Protein AF-K1ZVS8-F1 (afdb_monomer)

Sequence (106 aa):
MKNLKYSNPIPPKAYRCGKCKVTGVKLWRYYLWTDFLCAKCAAKLINIPVTDINADGELKMEHGQMTNAIGFYVPAVPYEECVEDYCWASPPDAGEKWWKALPTTK

pLDDT: mean 82.76, std 15.0, range [43.16, 97.12]

Solvent-accessible surface area (backbone atoms only — not comparable to full-atom values): 6297 Å² total; per-residue (Å²): 133,84,67,58,51,66,89,48,90,69,67,57,92,79,56,35,17,70,81,84,59,54,60,76,42,32,37,27,18,41,81,90,49,79,58,28,26,31,44,66,59,48,25,59,73,73,75,45,66,52,82,56,43,40,69,73,46,30,31,73,44,100,88,68,49,75,36,57,52,61,83,69,24,34,69,55,39,74,44,50,87,53,91,57,92,74,51,68,64,89,58,56,72,59,32,50,53,42,46,44,71,29,41,37,66,133

Radius of gyration: 13.06 Å; Cα contacts (8 Å, |Δi|>4): 179; chains: 1; bounding box: 25×42×30 Å

Secondary structure (DSSP, 8-state):
-PPP-TT--SPPTT-B-TTT--BSS-EEEETTS--EEEHHHHHHHTT--GGGS-TTS-EE-TTS-EES-BTTEEE----TT--STT--SS--HHHHHHHHHS-S--

Mean predicted aligned error: 6.4 Å

Structure (mmCIF, N/CA/C/O backbone):
data_AF-K1ZVS8-F1
#
_entry.id   AF-K1ZVS8-F1
#
loop_
_atom_site.group_PDB
_atom_site.id
_atom_site.type_symbol
_atom_site.label_atom_id
_atom_site.label_alt_id
_atom_site.label_comp_id
_atom_site.label_asym_id
_atom_site.label_entity_id
_atom_site.label_seq_id
_atom_site.pdbx_PDB_ins_code
_atom_site.Cartn_x
_atom_site.Cartn_y
_atom_site.Cartn_z
_atom_site.occupancy
_atom_site.B_iso_or_equiv
_atom_site.auth_seq_id
_atom_site.auth_comp_id
_atom_site.auth_asym_id
_atom_site.auth_atom_id
_atom_site.pdbx_PDB_model_num
ATOM 1 N N . MET A 1 1 ? 3.236 -23.260 -6.941 1.00 43.16 1 MET A N 1
ATOM 2 C CA . MET A 1 1 ? 2.435 -22.023 -6.783 1.00 43.16 1 MET A CA 1
ATOM 3 C C . MET A 1 1 ? 2.298 -21.372 -8.155 1.00 43.16 1 MET A C 1
ATOM 5 O O . MET A 1 1 ? 3.217 -21.515 -8.944 1.00 43.16 1 MET A O 1
ATOM 9 N N . LYS A 1 2 ? 1.142 -20.784 -8.503 1.00 45.72 2 LYS A N 1
ATOM 10 C CA . LYS A 1 2 ? 0.937 -20.168 -9.829 1.00 45.72 2 LYS A CA 1
ATOM 11 C C . L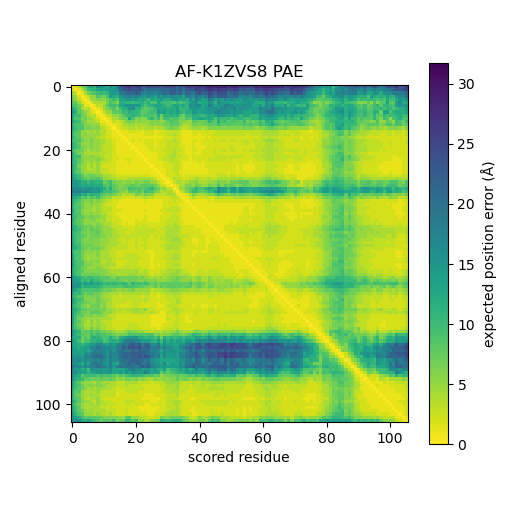YS A 1 2 ? 1.567 -18.775 -9.842 1.00 45.72 2 LYS A C 1
ATOM 13 O O . LYS A 1 2 ? 1.214 -17.972 -8.983 1.00 45.72 2 LYS A O 1
ATOM 18 N N . ASN A 1 3 ? 2.442 -18.524 -10.815 1.00 51.97 3 ASN A N 1
ATOM 19 C CA . ASN A 1 3 ? 3.037 -17.216 -11.092 1.00 51.97 3 ASN A CA 1
ATOM 20 C C . ASN A 1 3 ? 1.935 -16.153 -11.149 1.00 51.97 3 ASN A C 1
ATOM 22 O O . ASN A 1 3 ? 0.908 -16.351 -11.815 1.00 51.97 3 ASN A O 1
ATOM 26 N N . LEU A 1 4 ? 2.128 -15.049 -10.430 1.00 59.94 4 LEU A N 1
ATOM 27 C CA . LEU A 1 4 ? 1.299 -13.871 -10.633 1.00 59.94 4 LEU A CA 1
ATOM 28 C C . LEU A 1 4 ? 1.525 -13.404 -12.075 1.00 59.94 4 LEU A C 1
ATOM 30 O O . LEU A 1 4 ? 2.655 -13.400 -12.544 1.00 59.94 4 LEU A O 1
ATOM 34 N N . LYS A 1 5 ? 0.453 -13.036 -12.773 1.00 65.38 5 LYS A N 1
ATOM 35 C CA . LYS A 1 5 ? 0.551 -12.232 -13.991 1.00 65.38 5 LYS A CA 1
ATOM 36 C C . LYS A 1 5 ? -0.025 -10.868 -13.655 1.00 65.38 5 LYS A C 1
ATOM 38 O O . LYS A 1 5 ? -1.180 -10.817 -13.238 1.00 65.38 5 LYS A O 1
ATOM 43 N N . TYR A 1 6 ? 0.715 -9.786 -13.849 1.00 68.44 6 TYR A N 1
ATOM 44 C CA . TYR A 1 6 ? 0.249 -8.411 -13.659 1.00 68.44 6 TYR A CA 1
ATOM 45 C C . TYR A 1 6 ? -0.943 -8.079 -14.562 1.00 68.44 6 TYR A C 1
ATOM 47 O O . TYR A 1 6 ? -1.742 -7.206 -14.239 1.00 68.44 6 TYR A O 1
ATOM 55 N N . SER A 1 7 ? -1.124 -8.829 -15.656 1.00 66.56 7 SER A N 1
ATOM 56 C CA . SER A 1 7 ? -2.325 -8.777 -16.493 1.00 66.56 7 SER A CA 1
ATOM 57 C C . SER A 1 7 ? -3.592 -9.296 -15.794 1.00 66.56 7 SER A C 1
ATOM 59 O O . SER A 1 7 ? -4.689 -9.121 -16.316 1.00 66.56 7 SER A O 1
ATOM 61 N N . ASN A 1 8 ? -3.465 -9.985 -14.656 1.00 67.44 8 ASN A N 1
ATOM 62 C CA . ASN A 1 8 ? -4.586 -10.440 -13.847 1.00 67.44 8 ASN A CA 1
ATOM 63 C C . ASN A 1 8 ? -4.870 -9.408 -12.740 1.00 67.44 8 ASN A C 1
ATOM 65 O O . ASN A 1 8 ? -4.049 -9.240 -11.833 1.00 67.44 8 ASN A O 1
ATOM 69 N N . PRO A 1 9 ? -6.041 -8.748 -12.749 1.00 63.16 9 PRO A N 1
ATOM 70 C CA . PRO A 1 9 ? -6.379 -7.755 -11.733 1.00 63.16 9 PRO A CA 1
ATOM 71 C C . PRO A 1 9 ? -6.646 -8.382 -10.358 1.00 63.16 9 PRO A C 1
ATOM 73 O O . PRO A 1 9 ? -6.781 -7.661 -9.374 1.00 63.16 9 PRO A O 1
ATOM 76 N N . ILE A 1 10 ? -6.747 -9.714 -10.269 1.00 68.50 10 ILE A N 1
ATOM 77 C CA . ILE A 1 10 ? -7.036 -10.423 -9.024 1.00 68.50 10 ILE A CA 1
ATOM 78 C C . ILE A 1 10 ? -5.726 -10.690 -8.271 1.00 68.50 10 ILE A C 1
ATOM 80 O O . ILE A 1 10 ? -4.900 -11.475 -8.751 1.00 68.50 10 ILE A O 1
ATOM 84 N N . PRO A 1 11 ? -5.535 -10.113 -7.069 1.00 69.00 11 PRO A N 1
ATOM 85 C CA . PRO A 1 11 ? -4.360 -10.400 -6.264 1.00 69.00 11 PRO A CA 1
ATOM 86 C C . PRO A 1 11 ? -4.298 -11.871 -5.827 1.00 69.00 11 PRO A C 1
ATOM 88 O O . PRO A 1 11 ? -5.340 -12.522 -5.689 1.00 69.00 11 PRO A O 1
ATOM 91 N N . PRO A 1 12 ? -3.101 -12.408 -5.529 1.00 72.69 12 PRO A N 1
ATOM 92 C CA . PRO A 1 12 ? -2.960 -13.741 -4.959 1.00 72.69 12 PRO A CA 1
ATOM 93 C C . PRO A 1 12 ? -3.801 -13.882 -3.692 1.00 72.69 12 PRO A C 1
ATOM 95 O O . PRO A 1 12 ? -3.939 -12.939 -2.920 1.00 72.69 12 PRO A O 1
ATOM 98 N N . LYS A 1 13 ? -4.278 -15.092 -3.385 1.00 73.06 13 LYS A N 1
ATOM 99 C CA . LYS A 1 13 ? -5.031 -15.363 -2.141 1.00 73.06 13 LYS A CA 1
ATOM 100 C C . LYS A 1 13 ? -4.246 -14.991 -0.863 1.00 73.06 13 LYS A C 1
ATOM 102 O O . LYS A 1 13 ? -4.833 -14.745 0.193 1.00 73.06 13 LYS A O 1
ATOM 107 N N . ALA A 1 14 ? -2.916 -14.963 -0.949 1.00 79.56 14 ALA A N 1
ATOM 108 C CA . ALA A 1 14 ? -2.025 -14.525 0.123 1.00 79.56 14 ALA A CA 1
ATOM 109 C C . ALA A 1 14 ? -1.960 -12.994 0.292 1.00 79.56 14 ALA A C 1
ATOM 111 O O . ALA A 1 14 ? -1.621 -12.524 1.372 1.00 79.56 14 ALA A O 1
ATOM 112 N N . TYR A 1 15 ? -2.348 -12.224 -0.728 1.00 86.12 15 TYR A N 1
ATOM 113 C CA . TYR A 1 15 ? -2.351 -10.764 -0.734 1.00 86.12 15 TYR A CA 1
ATOM 114 C C . TYR A 1 15 ? -3.549 -10.217 0.049 1.00 86.12 15 TYR A C 1
ATOM 116 O O . TYR A 1 15 ? -4.594 -9.842 -0.493 1.00 86.12 15 TYR A O 1
ATOM 124 N N . ARG A 1 16 ? -3.412 -10.250 1.374 1.00 90.12 16 ARG A N 1
ATOM 125 C CA . ARG A 1 16 ? -4.430 -9.825 2.335 1.00 90.12 16 ARG A CA 1
ATOM 126 C C . ARG A 1 16 ? -3.791 -9.071 3.487 1.00 90.12 16 ARG A C 1
ATOM 128 O O . ARG A 1 16 ? -2.690 -9.408 3.909 1.00 90.12 16 ARG A O 1
ATOM 135 N N . CYS A 1 17 ? -4.513 -8.115 4.058 1.00 93.12 17 CYS A N 1
ATOM 136 C CA . CYS A 1 17 ? -4.072 -7.440 5.274 1.00 93.12 17 CYS A CA 1
ATOM 137 C C . CYS A 1 17 ? -3.920 -8.454 6.424 1.00 93.12 17 CYS A C 1
ATOM 139 O O . CYS A 1 17 ? -4.877 -9.134 6.789 1.00 93.12 17 CYS A O 1
ATOM 141 N N . GLY A 1 18 ? -2.748 -8.533 7.045 1.00 91.69 18 GLY A N 1
ATOM 142 C CA . GLY A 1 18 ? -2.462 -9.380 8.200 1.00 91.69 18 GLY A CA 1
ATOM 143 C C . GLY A 1 18 ? -3.340 -9.055 9.410 1.00 91.69 18 GLY A C 1
ATOM 144 O O . GLY A 1 18 ? -3.678 -9.960 10.172 1.00 91.69 18 GLY A O 1
ATOM 145 N N . LYS A 1 19 ? -3.807 -7.806 9.533 1.00 94.06 19 LYS A N 1
ATOM 146 C CA . LYS A 1 19 ? -4.612 -7.332 10.669 1.00 94.06 19 LYS A CA 1
ATOM 147 C C . LYS A 1 19 ? -6.119 -7.510 10.468 1.00 94.06 19 LYS A C 1
ATOM 149 O O . LYS A 1 19 ? -6.743 -8.259 11.207 1.00 94.06 19 LYS A O 1
ATOM 154 N N . CYS A 1 20 ? -6.708 -6.859 9.462 1.00 94.94 20 CYS A N 1
ATOM 155 C CA . CYS A 1 20 ? -8.160 -6.902 9.220 1.00 94.94 20 CYS A CA 1
ATOM 156 C C . CYS A 1 20 ? -8.596 -7.896 8.133 1.00 94.94 20 CYS A C 1
ATOM 158 O O . CYS A 1 20 ? 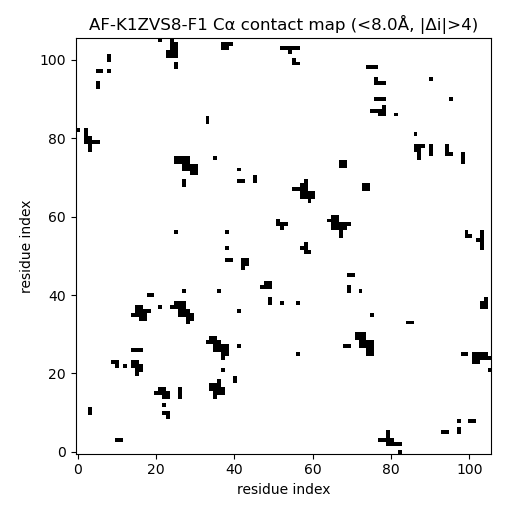-9.779 -7.974 7.817 1.00 94.94 20 CYS A O 1
ATOM 160 N N . LYS A 1 21 ? -7.652 -8.637 7.537 1.00 93.25 21 LYS A N 1
ATOM 161 C CA . LYS A 1 21 ? -7.891 -9.678 6.520 1.00 93.25 21 LYS A CA 1
ATOM 162 C C . LYS A 1 21 ? -8.525 -9.199 5.207 1.00 93.25 21 LYS A C 1
ATOM 164 O O . LYS A 1 21 ? -8.826 -10.035 4.361 1.00 93.25 21 LYS A O 1
ATOM 169 N N . VAL A 1 22 ? -8.668 -7.886 4.988 1.00 94.31 22 VAL A N 1
ATOM 170 C CA . VAL A 1 22 ? -9.162 -7.337 3.714 1.00 94.31 22 VAL A CA 1
ATOM 171 C C . VAL A 1 22 ? -8.262 -7.750 2.545 1.00 94.31 22 VAL A C 1
ATOM 173 O O . VAL A 1 22 ? -7.038 -7.790 2.673 1.00 94.31 22 VAL A O 1
ATOM 176 N N . THR A 1 23 ? -8.889 -8.047 1.412 1.00 92.25 23 THR A N 1
ATOM 177 C CA . THR A 1 23 ? -8.264 -8.429 0.139 1.00 92.25 23 THR A CA 1
ATOM 178 C C . THR A 1 23 ? -8.718 -7.493 -0.978 1.00 92.25 23 THR A C 1
ATOM 180 O O . THR A 1 23 ? -9.727 -6.799 -0.828 1.00 92.25 23 THR A O 1
ATOM 183 N N . GLY A 1 24 ? -8.006 -7.504 -2.110 1.00 90.00 24 GLY A N 1
ATOM 184 C CA . GLY A 1 24 ? -8.406 -6.742 -3.300 1.00 90.00 24 GLY A CA 1
ATOM 185 C C . GLY A 1 24 ? -8.235 -5.229 -3.159 1.00 90.00 24 GLY A C 1
ATOM 186 O O . GLY A 1 24 ? -8.944 -4.483 -3.818 1.00 90.00 24 GLY A O 1
ATOM 187 N N . VAL A 1 25 ? -7.344 -4.789 -2.273 1.00 94.44 25 VAL A N 1
ATOM 188 C CA . VAL A 1 25 ? -6.989 -3.381 -2.045 1.00 94.44 25 VAL A CA 1
ATOM 189 C C . VAL A 1 25 ? -5.478 -3.244 -2.094 1.00 94.44 25 VAL A C 1
ATOM 191 O O . VAL A 1 25 ? -4.780 -4.241 -1.904 1.00 94.44 25 VAL A O 1
ATOM 194 N N . LYS A 1 26 ? -4.975 -2.022 -2.263 1.00 94.62 26 LYS A N 1
ATOM 195 C CA . LYS A 1 26 ? -3.562 -1.715 -2.041 1.00 94.62 26 LYS A CA 1
ATOM 196 C C . LYS A 1 26 ? -3.138 -2.188 -0.651 1.00 94.62 26 LYS A C 1
ATOM 198 O O . LYS A 1 26 ? -3.806 -1.906 0.351 1.00 94.62 26 LYS A O 1
ATOM 203 N N . LEU A 1 27 ? -2.030 -2.919 -0.596 1.00 94.31 27 LEU A N 1
ATOM 204 C CA . LEU A 1 27 ? -1.372 -3.281 0.650 1.00 94.31 27 LEU A CA 1
ATOM 205 C C . LEU A 1 27 ? 0.025 -2.675 0.698 1.00 94.31 27 LEU A C 1
ATOM 207 O O . LEU A 1 27 ? 0.677 -2.483 -0.330 1.00 94.31 27 LEU A O 1
ATOM 211 N N . TRP A 1 28 ? 0.476 -2.426 1.917 1.00 93.62 28 TRP A N 1
ATOM 212 C CA . TRP A 1 28 ? 1.822 -2.011 2.248 1.00 93.62 28 TRP A CA 1
ATOM 213 C C . TRP A 1 28 ? 2.466 -3.079 3.117 1.00 93.62 28 TRP A C 1
ATOM 215 O O . TRP A 1 28 ? 1.798 -3.696 3.943 1.00 93.62 28 TRP A O 1
ATOM 225 N N . ARG A 1 29 ? 3.762 -3.288 2.949 1.00 90.69 29 ARG A N 1
ATOM 226 C CA . ARG A 1 29 ? 4.564 -4.206 3.758 1.00 90.69 29 ARG A CA 1
ATOM 227 C C . ARG A 1 29 ? 5.567 -3.412 4.568 1.00 90.69 29 ARG A C 1
ATOM 229 O O . ARG A 1 29 ? 6.024 -2.358 4.125 1.00 90.69 29 ARG A O 1
ATOM 236 N N . TYR A 1 30 ? 5.952 -3.935 5.720 1.00 87.12 30 TYR A N 1
ATOM 237 C CA . TYR A 1 30 ? 7.116 -3.394 6.405 1.00 87.12 30 TYR A CA 1
ATOM 238 C C . TYR A 1 30 ? 8.369 -3.694 5.571 1.00 87.12 30 TYR A C 1
ATOM 240 O O . TYR A 1 30 ? 8.501 -4.788 5.026 1.00 87.12 30 TYR A O 1
ATOM 248 N N . TYR A 1 31 ? 9.293 -2.744 5.432 1.00 74.38 31 TYR A N 1
ATOM 249 C CA . TYR A 1 31 ? 10.450 -2.947 4.548 1.00 74.38 31 TYR A CA 1
ATOM 250 C C . TYR A 1 31 ? 11.337 -4.144 4.957 1.00 74.38 31 TYR A C 1
ATOM 252 O O . TYR A 1 31 ? 11.982 -4.723 4.084 1.00 74.38 31 TYR A O 1
ATOM 260 N N . LEU A 1 32 ? 11.305 -4.552 6.238 1.00 73.25 32 LEU A N 1
ATOM 261 C CA . LEU A 1 32 ? 12.055 -5.696 6.788 1.00 73.25 32 LEU A CA 1
ATOM 262 C C . LEU A 1 32 ? 11.248 -6.996 6.967 1.00 73.25 32 LEU A C 1
ATOM 264 O O . LEU A 1 32 ? 11.862 -8.043 7.157 1.00 73.25 32 LEU A O 1
ATOM 268 N N . TRP A 1 33 ? 9.909 -6.965 6.946 1.00 71.31 33 TRP A N 1
ATOM 269 C CA . TRP A 1 33 ? 9.064 -8.126 7.286 1.00 71.31 33 TRP A CA 1
ATOM 270 C C . TRP A 1 33 ? 7.938 -8.353 6.271 1.00 71.31 33 TRP A C 1
ATOM 272 O O . TRP A 1 33 ? 7.576 -7.466 5.502 1.00 71.31 33 TRP A O 1
ATOM 282 N N . THR A 1 34 ? 7.358 -9.552 6.287 1.00 68.88 34 THR A N 1
ATOM 283 C CA . THR A 1 34 ? 6.367 -10.011 5.298 1.00 68.88 34 THR A CA 1
ATOM 284 C C . THR A 1 34 ? 4.917 -9.674 5.653 1.00 68.88 34 THR A C 1
ATOM 286 O O . THR A 1 34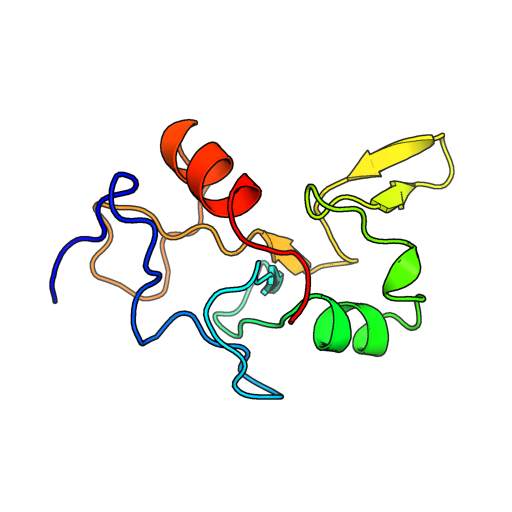 ? 4.009 -9.992 4.886 1.00 68.88 34 THR A O 1
ATOM 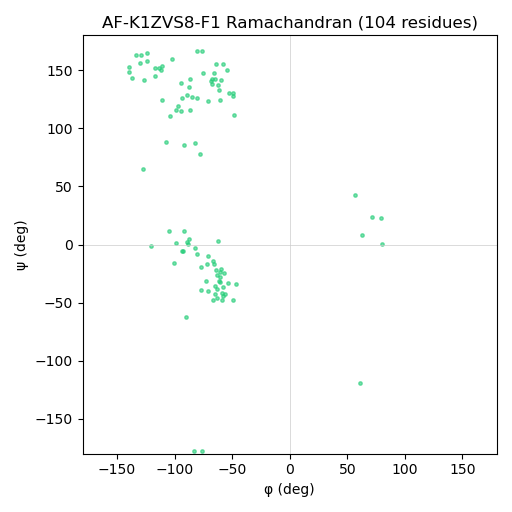289 N N . ASP A 1 35 ? 4.664 -9.005 6.781 1.00 81.56 35 ASP A N 1
ATOM 290 C CA . ASP A 1 35 ? 3.306 -8.615 7.151 1.00 81.56 35 ASP A CA 1
ATOM 291 C C . ASP A 1 35 ? 2.780 -7.492 6.252 1.00 81.56 35 ASP A C 1
ATOM 293 O O . ASP A 1 35 ? 3.349 -6.399 6.165 1.00 81.56 35 ASP A O 1
ATOM 297 N N . PHE A 1 36 ? 1.637 -7.756 5.617 1.00 90.38 36 PHE A N 1
ATOM 298 C CA . PHE A 1 36 ? 0.928 -6.784 4.793 1.00 90.38 36 PHE A CA 1
ATOM 299 C C . PHE A 1 36 ? -0.144 -6.059 5.594 1.00 90.38 36 PHE A C 1
ATOM 301 O O . PHE A 1 36 ? -0.924 -6.673 6.319 1.00 90.38 36 PHE A O 1
ATOM 308 N N . LEU A 1 37 ? -0.284 -4.758 5.396 1.00 94.69 37 LEU A N 1
ATOM 309 C CA . LEU A 1 37 ? -1.334 -3.937 5.979 1.00 94.69 37 LEU A CA 1
ATOM 310 C C . LEU A 1 37 ? -2.061 -3.171 4.880 1.00 94.69 37 LEU A C 1
ATOM 312 O O . LEU A 1 37 ? -1.450 -2.689 3.936 1.00 94.69 37 LEU A O 1
ATOM 316 N N . CYS A 1 38 ? -3.379 -3.032 5.004 1.00 96.50 38 CYS A N 1
ATOM 317 C CA . CYS A 1 38 ? -4.124 -2.084 4.175 1.00 96.50 38 CYS A CA 1
ATOM 318 C C . CYS A 1 38 ? -3.919 -0.647 4.671 1.00 96.50 38 CYS A C 1
ATOM 320 O O . CYS A 1 38 ? -3.516 -0.447 5.821 1.00 96.50 38 CYS A O 1
ATOM 322 N N . ALA A 1 39 ? -4.302 0.340 3.855 1.00 96.81 39 ALA A N 1
ATOM 323 C CA . ALA A 1 39 ? -4.181 1.766 4.175 1.00 96.81 39 ALA A CA 1
ATOM 324 C C . ALA A 1 39 ? -4.732 2.111 5.571 1.00 96.81 39 ALA A C 1
ATOM 326 O O . ALA A 1 39 ? -4.032 2.705 6.384 1.00 96.81 39 ALA A O 1
A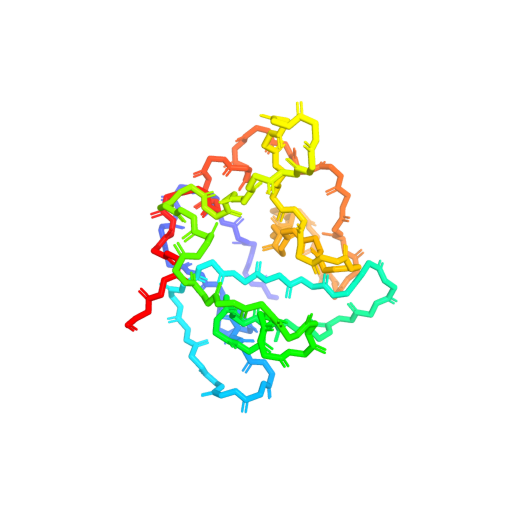TOM 327 N N . LYS A 1 40 ? -5.946 1.639 5.909 1.00 97.12 40 LYS A N 1
ATOM 328 C CA . LYS A 1 40 ? -6.583 1.871 7.225 1.00 97.12 40 LYS A CA 1
ATOM 329 C C . LYS A 1 40 ? -5.735 1.338 8.388 1.00 97.12 40 LYS A C 1
ATOM 331 O O . LYS A 1 40 ? -5.643 1.971 9.436 1.00 97.12 40 LYS A O 1
ATOM 336 N N . CYS A 1 41 ? -5.145 0.151 8.234 1.00 96.31 41 CYS A N 1
ATOM 337 C CA . CYS A 1 41 ? -4.344 -0.463 9.290 1.00 96.31 41 CYS A CA 1
ATOM 338 C C . CYS A 1 41 ? -2.952 0.161 9.404 1.00 96.31 41 CYS A C 1
ATOM 340 O O . CYS A 1 41 ? -2.495 0.343 10.529 1.00 96.31 41 CYS A O 1
ATOM 342 N N . ALA A 1 42 ? -2.312 0.493 8.280 1.00 95.00 42 ALA A N 1
ATOM 343 C CA . ALA A 1 42 ? -1.009 1.150 8.257 1.00 95.00 42 ALA A CA 1
ATOM 344 C C . ALA A 1 42 ? -1.098 2.580 8.819 1.00 95.00 42 ALA A C 1
ATOM 346 O O . ALA A 1 42 ? -0.364 2.914 9.745 1.00 95.00 42 ALA A O 1
ATOM 347 N N . ALA A 1 43 ? -2.076 3.373 8.366 1.00 94.94 43 ALA A N 1
ATOM 348 C CA . ALA A 1 43 ? -2.330 4.729 8.856 1.00 94.94 43 ALA A CA 1
ATOM 349 C C . ALA A 1 43 ? -2.568 4.765 10.376 1.00 94.94 43 ALA A C 1
ATOM 351 O O . ALA A 1 43 ? -1.980 5.579 11.086 1.00 94.94 43 ALA A O 1
ATOM 352 N N . LYS A 1 44 ? -3.347 3.805 10.904 1.00 95.62 44 LYS A N 1
ATOM 353 C CA . LYS A 1 44 ? -3.595 3.673 12.349 1.00 95.62 44 LYS A CA 1
ATOM 354 C C . LYS A 1 44 ? -2.322 3.401 13.161 1.00 95.62 44 LYS A C 1
ATOM 356 O O . LYS A 1 44 ? -2.270 3.797 14.319 1.00 95.62 44 LYS A O 1
ATOM 361 N N . LEU A 1 45 ? -1.326 2.704 12.605 1.00 91.88 45 LEU A N 1
ATOM 362 C CA . LEU A 1 45 ? -0.081 2.410 13.329 1.0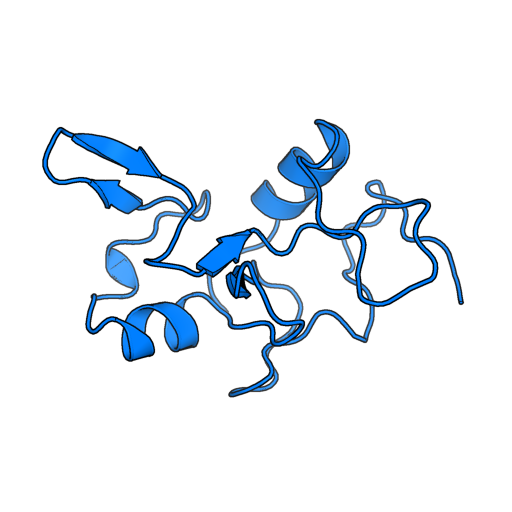0 91.88 45 LEU A CA 1
ATOM 363 C C . LEU A 1 45 ? 0.816 3.636 13.489 1.00 91.88 45 LEU A C 1
ATOM 365 O O . LEU A 1 45 ? 1.515 3.728 14.491 1.00 91.88 45 LEU A O 1
ATOM 369 N N . ILE A 1 46 ? 0.782 4.558 12.529 1.00 91.12 46 ILE A N 1
ATOM 370 C CA . ILE A 1 46 ? 1.584 5.788 12.561 1.00 91.12 46 ILE A CA 1
ATOM 371 C C . ILE A 1 46 ? 0.757 7.032 12.916 1.00 91.12 46 ILE A C 1
ATOM 373 O O . ILE A 1 46 ? 1.237 8.150 12.785 1.00 91.12 46 ILE A O 1
ATOM 377 N N . ASN A 1 47 ? -0.478 6.827 13.380 1.00 94.62 47 ASN A N 1
ATOM 378 C CA . ASN A 1 47 ? -1.395 7.862 13.855 1.00 94.62 47 ASN A CA 1
ATOM 379 C C . ASN A 1 47 ? -1.693 8.983 12.839 1.00 94.62 47 ASN A C 1
ATOM 381 O O . ASN A 1 47 ? -1.760 10.152 13.212 1.00 94.62 47 ASN A O 1
ATOM 385 N N . ILE A 1 48 ? -1.907 8.621 11.568 1.00 93.88 48 ILE A N 1
ATOM 386 C CA . ILE A 1 48 ? -2.389 9.556 10.540 1.00 93.88 48 ILE A CA 1
ATOM 387 C C . ILE A 1 48 ? -3.824 9.219 10.101 1.00 93.88 48 ILE A C 1
ATOM 389 O O . ILE A 1 48 ? -4.234 8.050 10.159 1.00 93.88 48 ILE A O 1
ATOM 393 N N . PRO A 1 49 ? -4.600 10.204 9.625 1.00 95.12 49 PRO A N 1
ATOM 394 C CA . PRO A 1 49 ? -5.862 9.960 8.940 1.00 95.12 49 PRO A CA 1
ATOM 395 C C . PRO A 1 49 ? -5.660 9.143 7.657 1.00 95.12 49 PRO A C 1
ATOM 397 O O . PRO A 1 49 ? -4.830 9.462 6.814 1.00 95.12 49 PRO A O 1
ATOM 400 N N . VAL A 1 50 ? -6.480 8.109 7.445 1.00 95.25 50 VAL A N 1
ATOM 401 C CA . VAL A 1 50 ? -6.469 7.357 6.171 1.00 95.25 50 VAL A CA 1
ATOM 402 C C . VAL A 1 50 ? -6.891 8.222 4.976 1.00 95.25 50 VAL A C 1
ATOM 404 O O . VAL A 1 50 ? -6.559 7.899 3.843 1.00 95.25 50 VAL A O 1
ATOM 407 N N . THR A 1 51 ? -7.609 9.319 5.226 1.00 95.38 51 THR A N 1
ATOM 408 C CA . THR A 1 51 ? -8.017 10.312 4.220 1.00 95.38 51 THR A CA 1
ATOM 409 C C . THR A 1 51 ? -6.845 11.066 3.606 1.00 95.38 51 THR A C 1
ATOM 411 O O . THR A 1 51 ? -7.006 11.646 2.538 1.00 95.38 51 THR A O 1
ATOM 414 N N . ASP A 1 52 ? -5.676 11.029 4.245 1.00 95.12 52 ASP A N 1
ATOM 415 C CA . ASP A 1 52 ? -4.464 11.671 3.737 1.00 95.12 52 ASP A CA 1
ATOM 416 C C . ASP A 1 52 ? -3.777 10.812 2.662 1.00 95.12 52 ASP A C 1
ATOM 418 O O . ASP A 1 52 ? -2.845 11.271 2.004 1.00 95.12 52 ASP A O 1
ATOM 422 N N . ILE A 1 53 ? -4.249 9.573 2.469 1.00 96.31 53 ILE A N 1
ATOM 423 C CA . ILE A 1 53 ? -3.784 8.645 1.440 1.00 96.31 53 ILE A CA 1
ATOM 424 C C . ILE A 1 53 ? -4.762 8.705 0.264 1.00 96.31 53 ILE A C 1
ATOM 426 O O . ILE A 1 53 ? -5.934 8.339 0.384 1.00 96.31 53 ILE A O 1
ATOM 430 N N . ASN A 1 54 ? -4.275 9.152 -0.888 1.00 95.44 54 ASN A N 1
ATOM 431 C CA . ASN A 1 54 ? -5.080 9.350 -2.086 1.00 95.44 54 ASN A CA 1
ATOM 432 C C . ASN A 1 54 ? -5.417 8.023 -2.809 1.00 95.44 54 ASN A C 1
ATOM 434 O O . ASN A 1 54 ? -5.068 6.916 -2.379 1.00 95.44 54 ASN A O 1
ATOM 438 N N . ALA A 1 55 ? -6.119 8.133 -3.940 1.00 95.00 55 ALA A N 1
ATOM 439 C CA . ALA A 1 55 ? -6.506 6.986 -4.762 1.00 95.00 55 ALA A CA 1
ATOM 440 C C . ALA A 1 55 ? -5.305 6.227 -5.351 1.00 95.00 55 ALA A C 1
ATOM 442 O O . ALA A 1 55 ? -5.404 5.020 -5.558 1.00 95.00 55 ALA A O 1
ATOM 443 N N . ASP A 1 56 ? -4.167 6.892 -5.546 1.00 94.25 56 ASP A N 1
ATOM 444 C CA . ASP A 1 56 ? -2.916 6.292 -6.021 1.00 94.25 56 ASP A CA 1
ATOM 445 C C . ASP A 1 56 ? -2.116 5.614 -4.898 1.00 94.25 56 ASP A C 1
ATOM 447 O O . ASP A 1 56 ? -1.120 4.946 -5.166 1.00 94.25 56 ASP A O 1
ATOM 451 N N . GLY A 1 57 ? -2.591 5.690 -3.649 1.00 95.50 57 GLY A N 1
ATOM 452 C CA . GLY A 1 57 ? -1.896 5.142 -2.485 1.00 95.50 57 GLY A CA 1
ATOM 453 C C . GLY A 1 57 ? -0.758 6.036 -1.995 1.00 95.50 57 GLY A C 1
ATOM 454 O O . GLY A 1 57 ? 0.167 5.545 -1.351 1.00 95.50 57 GLY A O 1
ATOM 455 N N . GLU A 1 58 ? -0.818 7.326 -2.308 1.00 96.19 58 GLU A N 1
ATOM 456 C CA . GLU A 1 58 ? 0.202 8.312 -1.977 1.00 96.19 58 GLU A CA 1
ATOM 457 C C . GLU A 1 58 ? -0.318 9.317 -0.950 1.00 96.19 58 GLU A C 1
ATOM 459 O O . GLU A 1 58 ? -1.505 9.643 -0.919 1.00 96.19 58 GLU A O 1
ATOM 464 N N . LEU A 1 59 ? 0.583 9.841 -0.127 1.00 94.81 59 LEU A N 1
ATOM 465 C CA . LEU A 1 59 ? 0.313 10.909 0.828 1.00 94.81 59 LEU A CA 1
ATOM 466 C C . LEU A 1 59 ? 1.349 12.025 0.694 1.00 94.81 59 LEU A C 1
ATOM 468 O O . LEU A 1 59 ? 2.459 11.815 0.198 1.00 94.81 59 LEU A O 1
ATOM 472 N N . LYS A 1 60 ? 0.968 13.228 1.122 1.00 94.56 60 LYS A N 1
ATOM 473 C CA . LYS A 1 60 ? 1.805 14.425 1.020 1.00 94.56 60 LYS A CA 1
ATOM 474 C C . LYS A 1 60 ? 2.768 14.513 2.207 1.00 94.56 60 LYS A C 1
ATOM 476 O O . LYS A 1 60 ? 2.340 14.478 3.356 1.00 94.56 60 LYS A O 1
ATOM 481 N N . MET A 1 61 ? 4.057 14.668 1.929 1.00 89.25 61 MET A N 1
ATOM 482 C CA . MET A 1 61 ? 5.094 14.949 2.926 1.00 89.25 61 MET A CA 1
ATOM 483 C C . MET A 1 61 ? 5.126 16.436 3.309 1.00 89.25 61 MET A C 1
ATOM 485 O O . MET A 1 61 ? 4.587 17.282 2.593 1.00 89.25 61 MET A O 1
ATOM 489 N N . GLU A 1 62 ? 5.829 16.775 4.395 1.00 85.56 62 GLU A N 1
ATOM 490 C CA . GLU A 1 62 ? 5.946 18.153 4.910 1.00 85.56 62 GLU A CA 1
ATOM 491 C C . GLU A 1 62 ? 6.422 19.171 3.854 1.00 85.56 62 GLU A C 1
ATOM 493 O O . GLU A 1 62 ? 5.955 20.307 3.833 1.00 85.56 62 GLU A O 1
ATOM 498 N N . HIS A 1 63 ? 7.276 18.759 2.911 1.00 87.94 63 HIS A N 1
ATOM 499 C CA . HIS A 1 63 ? 7.782 19.615 1.826 1.00 87.94 63 HIS A CA 1
ATOM 500 C C . HIS A 1 63 ? 6.951 19.563 0.533 1.00 87.94 63 HIS A C 1
ATOM 502 O O . HIS A 1 63 ? 7.383 20.034 -0.515 1.00 87.94 63 HIS A O 1
ATOM 508 N N . GLY A 1 64 ? 5.760 18.967 0.581 1.00 88.25 64 GLY A N 1
ATOM 509 C CA . GLY A 1 64 ? 4.845 18.874 -0.554 1.00 88.25 64 GLY A CA 1
ATOM 510 C C . GLY A 1 64 ? 5.162 17.783 -1.573 1.00 88.25 64 GLY A C 1
ATOM 511 O O . GLY A 1 64 ? 4.405 17.628 -2.528 1.00 88.25 64 GLY A O 1
ATOM 512 N N . GLN A 1 65 ? 6.222 17.005 -1.358 1.00 92.31 65 GLN A N 1
ATOM 513 C CA . GLN A 1 65 ? 6.503 15.799 -2.134 1.00 92.31 65 GLN A CA 1
ATOM 514 C C . GLN A 1 65 ? 5.462 14.717 -1.830 1.00 92.31 65 GLN A C 1
ATOM 516 O O . GLN A 1 65 ? 5.057 14.548 -0.680 1.00 92.31 65 GLN A O 1
ATOM 521 N N . MET A 1 66 ? 5.034 13.984 -2.854 1.00 94.62 66 MET A N 1
ATOM 522 C CA . MET A 1 66 ? 4.165 12.820 -2.685 1.00 94.62 66 MET A CA 1
ATOM 523 C C . MET A 1 66 ? 5.016 11.579 -2.423 1.00 94.62 66 MET A C 1
ATOM 525 O O . MET A 1 66 ? 6.082 11.414 -3.015 1.00 94.62 66 MET A O 1
ATOM 529 N N . THR A 1 67 ? 4.542 10.699 -1.547 1.00 93.88 67 THR A N 1
ATOM 530 C CA . THR A 1 67 ? 5.176 9.408 -1.275 1.00 93.88 67 THR A CA 1
ATOM 531 C C . THR A 1 67 ? 4.132 8.311 -1.176 1.00 93.88 67 THR A C 1
ATOM 533 O O . THR A 1 67 ? 3.051 8.523 -0.635 1.00 93.88 67 THR A O 1
ATOM 536 N N . ASN A 1 68 ? 4.464 7.121 -1.668 1.00 93.44 68 ASN A N 1
ATOM 537 C CA . ASN A 1 68 ? 3.659 5.913 -1.489 1.00 93.44 68 ASN A CA 1
ATOM 538 C C . ASN A 1 68 ? 4.041 5.136 -0.215 1.00 93.44 68 ASN A C 1
ATOM 540 O O . ASN A 1 68 ? 3.474 4.074 0.049 1.00 93.44 68 ASN A O 1
ATOM 544 N N . ALA A 1 69 ? 4.989 5.646 0.577 1.00 93.31 69 ALA A N 1
ATOM 545 C CA . ALA A 1 69 ? 5.364 5.073 1.860 1.00 93.31 69 ALA A CA 1
ATOM 546 C C . ALA A 1 69 ? 4.487 5.625 2.993 1.00 93.31 69 ALA A C 1
ATOM 548 O O . ALA A 1 69 ? 4.280 6.829 3.114 1.00 93.31 69 ALA A O 1
ATOM 549 N N . ILE A 1 70 ? 4.025 4.737 3.871 1.00 92.81 70 ILE A N 1
ATOM 550 C CA . ILE A 1 70 ? 3.303 5.077 5.101 1.00 92.81 70 ILE A CA 1
ATOM 551 C C . ILE A 1 70 ? 4.259 4.812 6.268 1.00 92.81 70 ILE A C 1
ATOM 553 O O . ILE A 1 70 ? 4.331 3.701 6.796 1.00 92.81 70 ILE A O 1
ATOM 557 N N . GLY A 1 71 ? 5.061 5.812 6.638 1.00 90.62 71 GLY A N 1
ATOM 558 C CA . GLY A 1 71 ? 6.170 5.620 7.577 1.00 90.62 71 GLY A CA 1
ATOM 559 C C . GLY A 1 71 ? 7.184 4.613 7.023 1.00 90.62 71 GLY A C 1
ATOM 560 O O . GLY A 1 71 ? 7.740 4.815 5.951 1.00 90.62 71 GLY A O 1
ATOM 561 N N . PHE A 1 72 ? 7.390 3.499 7.728 1.00 90.38 72 PHE A N 1
ATOM 562 C CA . PHE A 1 72 ? 8.279 2.404 7.303 1.00 90.38 72 PHE A CA 1
ATOM 563 C C . PHE A 1 72 ? 7.601 1.350 6.409 1.00 90.38 72 PHE A C 1
ATOM 565 O O . PHE 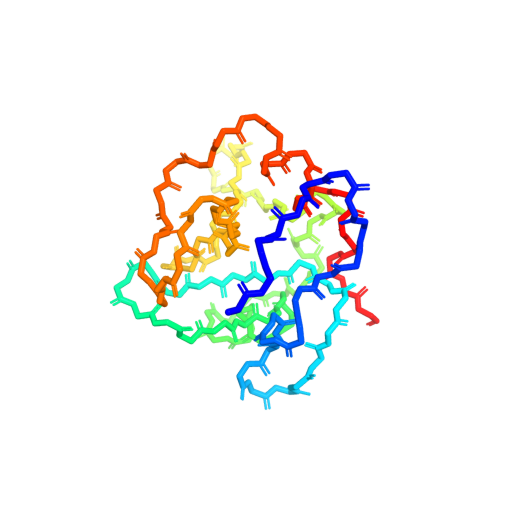A 1 72 ? 8.194 0.313 6.097 1.00 90.38 72 PHE A O 1
ATOM 572 N N . TYR A 1 73 ? 6.340 1.571 6.037 1.00 91.75 73 TYR A N 1
ATOM 573 C CA . TYR A 1 73 ? 5.587 0.649 5.204 1.00 91.75 73 TYR A CA 1
ATOM 574 C C . TYR A 1 73 ? 5.645 1.093 3.746 1.00 91.75 73 TYR A C 1
ATOM 576 O O . TYR A 1 73 ? 5.173 2.173 3.404 1.00 91.75 73 TYR A O 1
ATOM 584 N N . VAL A 1 74 ? 6.199 0.246 2.885 1.00 91.25 74 VAL A N 1
ATOM 585 C CA . VAL A 1 74 ? 6.330 0.485 1.440 1.00 91.25 74 VAL A CA 1
ATOM 586 C C . VAL A 1 74 ? 5.270 -0.309 0.676 1.00 91.25 74 VAL A C 1
ATOM 588 O O . VAL A 1 74 ? 4.755 -1.292 1.222 1.00 91.25 74 VAL A O 1
ATOM 591 N N . PRO A 1 75 ? 4.929 0.055 -0.572 1.00 92.06 75 PRO A N 1
ATOM 592 C CA . PRO A 1 75 ? 4.003 -0.727 -1.383 1.00 92.06 75 PRO A CA 1
ATOM 593 C C . PRO A 1 75 ? 4.362 -2.217 -1.406 1.00 92.06 75 PRO A C 1
ATOM 595 O O . PRO A 1 75 ? 5.494 -2.615 -1.695 1.00 92.06 75 PRO A O 1
ATOM 598 N N . ALA A 1 76 ? 3.385 -3.064 -1.088 1.00 89.81 76 ALA A N 1
ATOM 599 C CA . ALA A 1 76 ? 3.512 -4.503 -1.245 1.00 89.81 76 ALA A CA 1
ATOM 600 C C . ALA A 1 76 ? 3.199 -4.836 -2.705 1.00 89.81 76 ALA A C 1
ATOM 602 O O . ALA A 1 76 ? 2.046 -5.090 -3.056 1.00 89.81 76 ALA A O 1
ATOM 603 N N . VAL A 1 77 ? 4.210 -4.781 -3.567 1.00 86.56 77 VAL A N 1
ATOM 604 C CA . VAL A 1 77 ? 4.075 -5.152 -4.979 1.00 86.56 77 VAL A CA 1
ATOM 605 C C . VAL A 1 77 ? 4.703 -6.529 -5.196 1.00 86.56 77 VAL A C 1
ATOM 607 O O . VAL A 1 77 ? 5.920 -6.650 -5.073 1.00 86.56 77 VAL A O 1
ATOM 610 N N . PRO A 1 78 ? 3.905 -7.575 -5.469 1.00 75.56 78 PRO A N 1
ATOM 611 C CA . PRO A 1 78 ? 4.436 -8.912 -5.706 1.00 75.56 78 PRO A CA 1
ATOM 612 C C . PRO A 1 78 ? 5.288 -8.931 -6.979 1.00 75.56 78 PRO A C 1
ATOM 614 O O . PRO A 1 78 ? 4.929 -8.287 -7.963 1.00 75.56 78 PRO A O 1
ATOM 617 N N . TYR A 1 79 ? 6.387 -9.683 -6.983 1.00 69.94 79 TYR A N 1
ATOM 618 C CA . TYR A 1 79 ? 7.209 -9.917 -8.174 1.00 69.94 79 TYR A CA 1
ATOM 619 C C . TYR A 1 79 ? 6.701 -11.157 -8.933 1.00 69.94 79 TYR A C 1
ATOM 621 O O . TYR A 1 79 ? 6.508 -12.202 -8.313 1.00 69.94 79 TYR A O 1
ATOM 629 N N . GLU A 1 80 ? 6.451 -11.059 -10.249 1.00 63.69 80 GLU A N 1
ATOM 630 C CA . GLU A 1 80 ? 5.843 -12.155 -11.044 1.00 63.69 80 GLU A CA 1
ATOM 631 C C . GLU A 1 80 ? 6.639 -13.462 -10.997 1.00 63.69 80 GLU A C 1
ATOM 633 O O . GLU A 1 80 ? 6.050 -14.546 -10.985 1.00 63.69 80 GLU A O 1
ATOM 638 N N . GLU A 1 81 ? 7.967 -13.357 -10.967 1.00 57.75 81 GLU A N 1
ATOM 639 C CA . GLU A 1 81 ? 8.875 -14.502 -11.071 1.00 57.75 81 GLU A CA 1
ATOM 640 C C . GLU A 1 81 ? 9.293 -15.068 -9.716 1.00 57.75 81 GLU A C 1
ATOM 642 O O . GLU A 1 81 ? 9.968 -16.095 -9.663 1.00 57.75 81 GLU A O 1
ATOM 647 N N . CYS A 1 82 ? 8.902 -14.433 -8.609 1.00 55.31 82 CYS A N 1
ATOM 648 C CA . CYS A 1 82 ? 9.311 -14.922 -7.308 1.00 55.31 82 CYS A CA 1
ATOM 649 C C . CYS A 1 82 ? 8.308 -15.865 -6.677 1.00 55.31 82 CYS A C 1
ATOM 651 O O . CYS A 1 82 ? 7.129 -15.573 -6.484 1.00 55.31 82 CYS A O 1
ATOM 653 N N . VAL A 1 83 ? 8.862 -17.018 -6.332 1.00 49.38 83 VAL A N 1
ATOM 654 C CA . VAL A 1 83 ? 8.172 -18.182 -5.791 1.00 49.38 83 VAL A CA 1
ATOM 655 C C . VAL A 1 83 ? 8.168 -18.164 -4.254 1.00 49.38 83 VAL A C 1
ATOM 657 O O . VAL A 1 83 ? 7.517 -19.005 -3.641 1.00 49.38 83 VAL A O 1
ATOM 660 N N . GLU A 1 84 ? 8.858 -17.196 -3.637 1.00 50.09 84 GLU A N 1
ATOM 661 C CA . GLU A 1 84 ? 9.082 -17.088 -2.191 1.00 50.09 84 GLU A CA 1
ATOM 662 C C . GLU A 1 84 ? 8.605 -15.748 -1.614 1.00 50.09 84 GLU A C 1
ATOM 664 O O . GLU A 1 84 ? 8.528 -14.735 -2.313 1.00 50.09 84 GLU A O 1
ATOM 669 N N . ASP A 1 85 ? 8.342 -15.739 -0.303 1.00 49.19 85 ASP A N 1
ATOM 670 C CA . ASP A 1 85 ? 7.756 -14.631 0.468 1.00 49.19 85 ASP A CA 1
ATOM 671 C C . ASP A 1 85 ? 8.602 -13.332 0.503 1.00 49.19 85 ASP A C 1
ATOM 673 O O . ASP A 1 85 ? 8.210 -12.363 1.156 1.00 49.19 85 ASP A O 1
ATOM 677 N N . TYR A 1 86 ? 9.747 -13.275 -0.191 1.00 48.78 86 TYR A N 1
ATOM 678 C CA . TYR A 1 86 ? 10.804 -12.275 0.023 1.00 48.78 86 TYR A CA 1
ATOM 679 C C . TYR A 1 86 ? 11.160 -11.387 -1.176 1.00 48.78 86 TYR A C 1
ATOM 681 O O . TYR A 1 86 ? 11.981 -10.480 -1.029 1.00 48.78 86 TYR A O 1
ATOM 689 N N . CYS A 1 87 ? 10.536 -11.553 -2.341 1.00 54.47 87 CYS A N 1
ATOM 690 C CA . CYS A 1 87 ? 10.885 -10.717 -3.491 1.00 54.47 87 CYS A CA 1
ATOM 691 C C . CYS A 1 87 ? 10.028 -9.471 -3.588 1.00 54.47 87 CYS A C 1
ATOM 693 O O . CYS A 1 87 ? 9.035 -9.405 -4.314 1.00 54.47 87 CYS A O 1
ATOM 695 N N . TRP A 1 88 ? 10.473 -8.461 -2.862 1.00 56.88 88 TRP A N 1
ATOM 696 C CA . TRP A 1 88 ? 9.883 -7.142 -2.888 1.00 56.88 88 TRP A CA 1
ATOM 697 C C . TRP A 1 88 ? 10.983 -6.106 -3.170 1.00 56.88 88 TRP A C 1
ATOM 699 O O . TRP A 1 88 ? 11.347 -5.312 -2.305 1.00 56.88 88 TRP A O 1
ATOM 709 N N . ALA A 1 89 ? 11.581 -6.161 -4.359 1.00 52.12 89 ALA A N 1
ATOM 710 C CA . ALA A 1 89 ? 12.495 -5.123 -4.850 1.00 52.12 89 ALA A CA 1
ATOM 711 C C . ALA A 1 89 ? 11.703 -3.954 -5.471 1.00 52.12 89 ALA A C 1
ATOM 713 O O . ALA A 1 89 ? 10.470 -3.989 -5.450 1.00 52.12 89 ALA A O 1
ATOM 714 N N . SER A 1 90 ? 12.383 -2.935 -6.025 1.00 58.53 90 SER A N 1
ATOM 715 C CA . SER A 1 90 ? 11.736 -1.978 -6.939 1.00 58.53 90 SER A CA 1
ATOM 716 C C . SER A 1 90 ? 10.961 -2.776 -7.987 1.00 58.53 90 SER A C 1
ATOM 718 O O . SER A 1 90 ? 11.591 -3.502 -8.763 1.00 58.53 90 SER A O 1
ATOM 720 N N . PRO A 1 91 ? 9.620 -2.737 -7.972 1.00 65.69 91 PRO A N 1
ATOM 721 C CA . PRO A 1 91 ? 8.849 -3.545 -8.892 1.00 65.69 91 PRO A CA 1
ATOM 722 C C . PRO A 1 91 ? 9.107 -3.049 -10.318 1.00 65.69 91 PRO A C 1
ATOM 724 O O . PRO A 1 91 ? 9.304 -1.849 -10.513 1.00 65.69 91 PRO A O 1
ATOM 727 N N . PRO A 1 92 ? 9.086 -3.937 -11.324 1.00 73.94 92 PRO A N 1
ATOM 728 C CA . PRO A 1 92 ? 9.048 -3.487 -12.708 1.00 73.94 92 PRO A CA 1
ATOM 729 C C . PRO A 1 92 ? 7.806 -2.607 -12.903 1.00 73.94 92 PRO A C 1
ATOM 731 O O . PRO A 1 92 ? 6.807 -2.788 -12.198 1.00 73.94 92 PRO A O 1
ATOM 734 N N . ASP A 1 93 ? 7.822 -1.708 -13.888 1.00 82.00 93 ASP A N 1
ATOM 735 C CA . ASP A 1 93 ? 6.718 -0.771 -14.165 1.00 82.00 93 ASP A CA 1
ATOM 736 C C . ASP A 1 93 ? 5.336 -1.446 -14.184 1.00 82.00 93 ASP A C 1
ATOM 738 O O . ASP A 1 93 ? 4.329 -0.864 -13.781 1.00 82.00 93 ASP A O 1
ATOM 742 N N . ALA A 1 94 ? 5.273 -2.696 -14.652 1.00 82.25 94 ALA A N 1
ATOM 743 C CA . ALA A 1 94 ? 4.051 -3.491 -14.680 1.00 82.25 94 ALA A CA 1
ATOM 744 C C . ALA A 1 94 ? 3.487 -3.786 -13.276 1.00 82.25 94 ALA A C 1
ATOM 746 O O . ALA A 1 94 ? 2.273 -3.717 -13.080 1.00 82.25 94 ALA A O 1
ATOM 747 N N . GLY A 1 95 ? 4.346 -4.053 -12.291 1.00 83.38 95 GLY A N 1
ATOM 748 C CA . GLY A 1 95 ? 3.942 -4.274 -10.906 1.00 83.38 95 GLY A CA 1
ATOM 749 C C . GLY A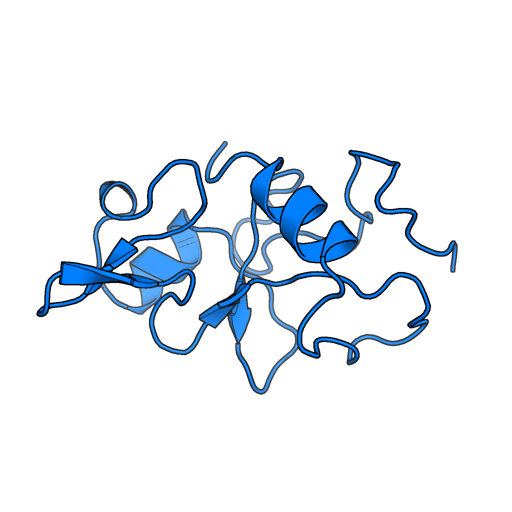 1 95 ? 3.465 -2.999 -10.226 1.00 83.38 95 GLY A C 1
ATOM 750 O O . GLY A 1 95 ? 2.455 -3.020 -9.519 1.00 83.38 95 GLY A O 1
ATOM 751 N N . GLU A 1 96 ? 4.135 -1.872 -10.475 1.00 85.25 96 GLU A N 1
ATOM 752 C CA . GLU A 1 96 ? 3.675 -0.581 -9.958 1.00 85.25 96 GLU A CA 1
ATOM 753 C C . GLU A 1 96 ? 2.303 -0.214 -10.537 1.00 85.25 96 GLU A C 1
ATOM 755 O O . GLU A 1 96 ? 1.387 0.132 -9.787 1.00 85.25 96 GLU A O 1
ATOM 760 N N . LYS A 1 97 ? 2.122 -0.366 -11.856 1.00 88.50 97 LYS A N 1
ATOM 761 C CA . LYS A 1 97 ? 0.831 -0.146 -12.528 1.00 88.50 97 LYS A CA 1
ATOM 762 C C . LYS A 1 97 ? -0.265 -1.040 -11.959 1.00 88.50 97 LYS A C 1
ATOM 764 O O . LYS A 1 97 ? -1.365 -0.560 -11.693 1.00 88.50 97 LYS A O 1
ATOM 769 N N . TRP A 1 98 ? 0.037 -2.319 -11.738 1.00 87.88 98 TRP A N 1
ATOM 770 C CA . TRP A 1 98 ? -0.896 -3.255 -11.118 1.00 87.88 98 TRP A CA 1
ATOM 771 C C . TRP A 1 98 ? -1.317 -2.790 -9.718 1.00 87.88 98 TRP A C 1
ATOM 773 O O . TRP A 1 98 ? -2.508 -2.735 -9.421 1.00 87.88 98 TRP A O 1
ATOM 783 N N . TRP A 1 99 ? -0.363 -2.393 -8.873 1.00 91.00 99 TRP A N 1
ATOM 784 C CA . TRP A 1 99 ? -0.665 -1.935 -7.517 1.00 91.00 99 TRP A CA 1
ATOM 785 C C . TRP A 1 99 ? -1.482 -0.641 -7.527 1.00 91.00 99 TRP A C 1
ATOM 787 O O . T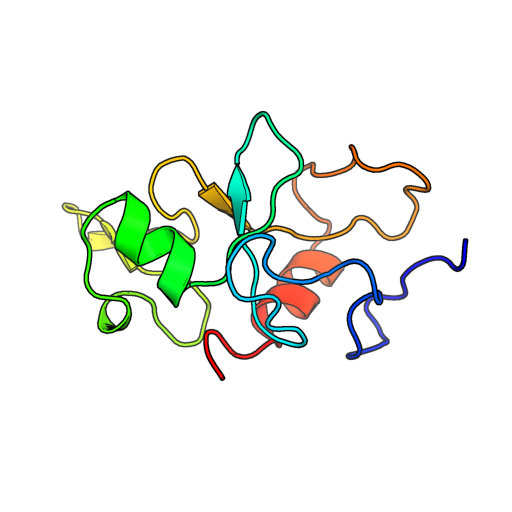RP A 1 99 ? -2.476 -0.537 -6.807 1.00 91.00 99 TRP A O 1
ATOM 797 N N . LYS A 1 100 ? -1.128 0.317 -8.394 1.00 91.25 100 LYS A N 1
ATOM 798 C CA . LYS A 1 100 ? -1.867 1.576 -8.576 1.00 91.25 100 LYS A CA 1
ATOM 799 C C . LYS A 1 100 ? -3.311 1.354 -9.032 1.00 91.25 100 LYS A C 1
ATOM 801 O O . LYS A 1 100 ? -4.184 2.098 -8.591 1.00 91.25 100 LYS A O 1
ATOM 806 N N . ALA A 1 101 ? -3.588 0.302 -9.802 1.00 92.00 101 ALA A N 1
ATOM 807 C CA . ALA A 1 101 ? -4.942 -0.050 -10.235 1.00 92.00 101 ALA A CA 1
ATOM 808 C C . ALA A 1 101 ? -5.845 -0.613 -9.115 1.00 92.00 101 ALA A C 1
ATOM 810 O O . ALA A 1 101 ? -7.066 -0.645 -9.272 1.00 92.00 101 ALA A O 1
ATOM 811 N N . LEU A 1 102 ? -5.285 -1.057 -7.982 1.00 92.06 102 LEU A N 1
ATOM 812 C CA . LEU A 1 102 ? -6.080 -1.536 -6.848 1.00 92.06 102 LEU A CA 1
ATOM 813 C C . LEU A 1 102 ? -6.721 -0.366 -6.087 1.00 92.06 102 LEU A C 1
ATOM 815 O O . LEU A 1 102 ? -6.103 0.685 -5.953 1.00 92.06 102 LEU A O 1
ATOM 819 N N . PRO A 1 103 ? -7.909 -0.520 -5.488 1.00 95.25 103 PRO A N 1
ATOM 820 C CA . PRO A 1 103 ? -8.470 0.521 -4.630 1.00 95.25 103 PRO A CA 1
ATOM 821 C C . PRO A 1 103 ? -7.642 0.701 -3.344 1.00 95.25 103 PRO A C 1
ATOM 823 O O . PRO A 1 103 ? -7.170 -0.274 -2.755 1.00 95.25 103 PRO A O 1
ATOM 826 N N . THR A 1 104 ? -7.485 1.941 -2.868 1.00 94.81 104 THR A N 1
ATOM 827 C CA . THR A 1 104 ? -6.779 2.249 -1.603 1.00 94.81 104 THR A CA 1
ATOM 828 C C . THR A 1 104 ? -7.511 1.679 -0.382 1.00 94.81 104 THR A C 1
ATOM 830 O O . THR A 1 104 ? -6.892 1.207 0.576 1.00 94.81 104 THR A O 1
ATOM 833 N N . THR A 1 105 ? -8.842 1.674 -0.414 1.00 89.62 105 THR A N 1
ATOM 834 C CA . THR A 1 105 ? -9.709 1.160 0.650 1.00 89.62 105 THR A CA 1
ATOM 835 C C . THR A 1 105 ? -10.893 0.389 0.060 1.00 89.62 105 THR A C 1
ATOM 837 O O . THR A 1 105 ? -11.303 0.639 -1.069 1.00 89.62 105 THR A O 1
ATOM 840 N N . LYS A 1 106 ? -11.424 -0.571 0.829 1.00 82.12 106 LYS A N 1
ATOM 841 C CA . LYS A 1 106 ? -12.794 -1.076 0.652 1.00 82.12 106 LYS A CA 1
ATOM 842 C C . LYS A 1 106 ? -13.773 -0.229 1.451 1.00 82.12 106 LYS A C 1
ATOM 844 O O . LYS A 1 106 ? -13.359 0.282 2.533 1.00 82.12 106 LYS A O 1
#

Nearest PDB structures (foldseek):
  3lrq-assembly1_D  TM=5.983E-01  e=2.022E+00  Homo sapiens
  2qiz-assembly1_A  TM=5.732E-01  e=9.877E+00  Saccharomyces cerevisiae
  4ccg-assembly2_X  TM=3.944E-01  e=8.165E+00  Homo sapiens

Foldseek 3Di:
DAFDDLVDLADDCPQAQPPPRDGQAWWWDQPPDLHTHALVRLCVVVVHDSVQQDQQCWHADPVRDIDNDSDRTHTPQDERPDPDSPPDDPHDPSSSVSSSPTGSHD